Protein AF-A0A2U1E6K8-F1 (afdb_monomer)

Foldseek 3Di:
DDDPDPPPPPPPDDPVRVVVVVVVVVVVVVVVVVCCCVQPLVLQLVVLVLLQQFQWKAAPVPRDIDGLQAAHDDSVAAALNRGNVAQDFHWIFTAGPVRDTDDIWTWDQDPQGIKTDDDSRIDHHGHPDD

Nearest PDB structures (foldseek):
  4qa8-assembly1_A  TM=5.382E-01  e=8.139E+00  Mycobacterium tuberculosis variant bovis AF2122/97

Solvent-accessible surface area (backbone atoms only — not comparable to full-atom values): 7376 Å² total; per-residue (Å²): 136,84,81,82,76,79,81,73,76,75,79,88,67,58,71,67,58,56,53,51,51,54,52,52,52,52,52,51,56,49,50,52,51,52,46,47,39,67,66,44,53,52,21,21,34,57,43,44,60,50,54,73,50,40,36,30,35,30,32,73,88,76,65,50,72,39,71,56,39,52,48,95,70,52,78,86,54,50,34,38,84,36,39,66,59,64,92,65,66,47,52,29,40,30,18,29,86,86,68,46,79,73,50,69,34,37,30,39,87,44,99,59,34,46,29,42,34,44,92,81,27,37,44,59,25,23,68,83,54,125

Secondary structure (DSSP, 8-state):
-----------SS-HHHHHHHHHHHHHHHHHHHHHHIIIIIHHHHHHHHHHTT-SEEEETTT--EEES-B----SS--BGGGBTTTT--EEEEEE-TT--EEEEEEEEEETTEEEEEETTEEEEEESS--

Organism: NCBI:txid46507

Radius of gyration: 26.35 Å; Cα contacts (8 Å, |Δi|>4): 199; chains: 1; bounding box: 48×28×97 Å

Mean predicted aligned error: 9.22 Å

Structure (mmCIF, N/CA/C/O backbone):
data_AF-A0A2U1E6K8-F1
#
_entry.id   AF-A0A2U1E6K8-F1
#
loop_
_atom_site.group_PDB
_atom_site.id
_atom_site.type_symbol
_atom_site.label_atom_id
_atom_site.label_alt_id
_atom_site.label_comp_id
_atom_site.label_asym_id
_atom_site.label_entity_id
_atom_site.label_seq_id
_atom_site.pdbx_PDB_ins_code
_atom_site.Cartn_x
_atom_site.Cartn_y
_atom_site.Cartn_z
_atom_site.occupancy
_atom_site.B_iso_or_equiv
_atom_site.auth_seq_id
_atom_site.auth_comp_id
_atom_site.auth_asym_id
_atom_site.auth_atom_id
_atom_site.pdbx_PDB_model_num
ATOM 1 N N . MET A 1 1 ? -31.211 -6.198 76.737 1.00 44.00 1 MET A N 1
ATOM 2 C CA . MET A 1 1 ? -31.843 -5.540 75.575 1.00 44.00 1 MET A CA 1
ATOM 3 C C . MET A 1 1 ? -30.855 -5.638 74.432 1.00 44.00 1 MET A C 1
ATOM 5 O O . MET A 1 1 ? -29.837 -4.962 74.477 1.00 44.00 1 MET A O 1
ATOM 9 N N . GLU A 1 2 ? -31.083 -6.548 73.490 1.00 44.09 2 GLU A N 1
ATOM 10 C CA . GLU A 1 2 ? -30.212 -6.703 72.323 1.00 44.09 2 GLU A CA 1
ATOM 11 C C . GLU A 1 2 ? -30.579 -5.642 71.283 1.00 44.09 2 GLU A C 1
ATOM 13 O O . GLU A 1 2 ? -31.713 -5.583 70.806 1.00 44.09 2 GLU A O 1
ATOM 18 N N . GLN A 1 3 ? -29.630 -4.759 70.969 1.00 52.81 3 GLN A N 1
ATOM 19 C CA . GLN A 1 3 ? -29.758 -3.837 69.848 1.00 52.81 3 GLN A CA 1
ATOM 20 C C . GLN A 1 3 ? -29.488 -4.623 68.564 1.00 52.81 3 GLN A C 1
ATOM 22 O O . GLN A 1 3 ? -28.359 -5.014 68.280 1.00 52.81 3 GLN A O 1
ATOM 27 N N . ASN A 1 4 ? -30.549 -4.880 67.801 1.00 51.09 4 ASN A N 1
ATOM 28 C CA . ASN A 1 4 ? -30.454 -5.434 66.457 1.00 51.09 4 ASN A CA 1
ATOM 29 C C . ASN A 1 4 ? -29.882 -4.356 65.525 1.00 51.09 4 ASN A C 1
ATOM 31 O O . ASN A 1 4 ? -30.619 -3.522 64.994 1.00 51.09 4 ASN A O 1
ATOM 35 N N . TYR A 1 5 ? -28.562 -4.341 65.345 1.00 57.50 5 TYR A N 1
ATOM 36 C CA . TYR A 1 5 ? -27.938 -3.527 64.309 1.00 57.50 5 TYR A CA 1
ATOM 37 C C . TYR A 1 5 ? -28.250 -4.168 62.956 1.00 57.50 5 TYR A C 1
ATOM 39 O O . TYR A 1 5 ? -27.711 -5.217 62.605 1.00 57.50 5 TYR A O 1
ATOM 47 N N . LYS A 1 6 ? -29.152 -3.546 62.195 1.00 59.72 6 LYS A N 1
ATOM 48 C CA . LYS A 1 6 ? -29.356 -3.877 60.786 1.00 59.72 6 LYS A CA 1
ATOM 49 C C . LYS A 1 6 ? -28.080 -3.472 60.049 1.00 59.72 6 LYS A C 1
ATOM 51 O O . LYS A 1 6 ? -27.824 -2.286 59.864 1.00 59.72 6 LYS A O 1
ATOM 56 N N . ILE A 1 7 ? -27.255 -4.450 59.689 1.00 62.09 7 ILE A N 1
ATOM 57 C CA . ILE A 1 7 ? -26.125 -4.232 58.788 1.00 62.09 7 ILE A CA 1
ATOM 58 C C . ILE A 1 7 ? -26.742 -3.997 57.408 1.00 62.09 7 ILE A C 1
ATOM 60 O O . ILE A 1 7 ? -27.093 -4.941 56.704 1.00 62.09 7 ILE A O 1
ATOM 64 N N . GLU A 1 8 ? -26.966 -2.735 57.052 1.00 61.06 8 GLU A N 1
ATOM 65 C CA . GLU A 1 8 ? -27.200 -2.366 55.660 1.00 61.06 8 GLU A CA 1
ATOM 66 C C . GLU A 1 8 ? -25.855 -2.495 54.948 1.00 61.06 8 GLU A C 1
ATOM 68 O O . GLU A 1 8 ? -24.964 -1.664 55.126 1.00 61.06 8 GLU A O 1
ATOM 73 N N . GLU A 1 9 ? -25.671 -3.588 54.202 1.00 61.06 9 GLU A N 1
ATOM 74 C CA . GLU A 1 9 ? -24.535 -3.714 53.293 1.00 61.06 9 GLU A CA 1
ATOM 75 C C . GLU A 1 9 ? -24.524 -2.479 52.384 1.00 61.06 9 GLU A C 1
ATOM 77 O O . GLU A 1 9 ? -25.515 -2.226 51.689 1.00 61.06 9 GLU A O 1
ATOM 82 N N . PRO A 1 10 ? -23.451 -1.667 52.392 1.00 61.59 10 PRO A N 1
ATOM 83 C CA . PRO A 1 10 ? -23.413 -0.491 51.547 1.00 61.59 10 PRO A CA 1
ATOM 84 C C . PRO A 1 10 ? -23.509 -0.946 50.090 1.00 61.59 10 PRO A C 1
ATOM 86 O O . PRO A 1 10 ? -22.737 -1.800 49.650 1.00 61.59 10 PRO A O 1
ATOM 89 N N . GLU A 1 11 ? -24.435 -0.368 49.318 1.00 63.34 11 GLU A N 1
ATOM 90 C CA . GLU A 1 11 ? -24.433 -0.532 47.863 1.00 63.34 11 GLU A CA 1
ATOM 91 C C . GLU A 1 11 ? -23.128 0.067 47.319 1.00 63.34 11 GLU A C 1
ATOM 93 O O . GLU A 1 11 ? -23.018 1.270 47.078 1.00 63.34 11 GLU A O 1
ATOM 98 N N . LEU A 1 12 ? -22.118 -0.788 47.146 1.00 67.25 12 LEU A N 1
ATOM 99 C CA . LEU A 1 12 ? -20.755 -0.393 46.793 1.00 67.25 12 LEU A CA 1
ATOM 100 C C . LEU A 1 12 ? -20.697 0.384 45.467 1.00 67.25 12 LEU A C 1
ATOM 102 O O . LEU A 1 12 ? -19.828 1.236 45.305 1.00 67.25 12 LEU A O 1
ATOM 106 N N . ILE A 1 13 ? -21.622 0.135 44.525 1.00 69.06 13 ILE A N 1
ATOM 107 C CA . ILE A 1 13 ? -21.738 0.863 43.250 1.00 69.06 13 ILE A CA 1
ATOM 108 C C . ILE A 1 13 ? -23.199 0.857 42.767 1.00 69.06 13 ILE A C 1
ATOM 110 O O . ILE A 1 13 ? -23.776 -0.200 42.513 1.00 69.06 13 ILE A O 1
ATOM 114 N N . LYS A 1 14 ? -23.784 2.041 42.531 1.00 78.69 14 LYS A N 1
ATOM 115 C CA . LYS A 1 14 ? -25.117 2.167 41.912 1.00 78.69 14 LYS A CA 1
ATOM 116 C C . LYS A 1 14 ? -25.130 1.545 40.509 1.00 78.69 14 LYS A C 1
ATOM 118 O O . LYS A 1 14 ? -24.258 1.836 39.688 1.00 78.69 14 LYS A O 1
ATOM 123 N N . LYS A 1 15 ? -26.168 0.767 40.174 1.00 78.81 15 LYS A N 1
ATOM 124 C CA . LYS A 1 15 ? -26.341 0.127 38.846 1.00 78.81 15 LYS A CA 1
ATOM 125 C C . LYS A 1 15 ? -26.247 1.110 37.668 1.00 78.81 15 LYS A C 1
ATOM 127 O O . LYS A 1 15 ? -25.790 0.743 36.588 1.00 78.81 15 LYS A O 1
ATOM 132 N N . GLU A 1 16 ? -26.651 2.364 37.864 1.00 81.19 16 GLU A N 1
ATOM 133 C CA . GLU A 1 16 ? -26.506 3.430 36.863 1.00 81.19 16 GLU A CA 1
ATOM 134 C C . GLU A 1 16 ? -25.044 3.765 36.550 1.00 81.19 16 GLU A C 1
ATOM 136 O O . GLU A 1 16 ? -24.703 3.994 35.390 1.00 81.19 16 GLU A O 1
ATOM 141 N N . THR A 1 17 ? -24.168 3.744 37.556 1.00 82.62 17 THR A N 1
ATOM 142 C CA . THR A 1 17 ? -22.726 3.957 37.385 1.00 82.62 17 THR A CA 1
ATOM 143 C C . THR A 1 17 ? -22.125 2.848 36.527 1.00 82.62 17 THR A C 1
ATOM 145 O O . THR A 1 17 ? -21.395 3.137 35.582 1.00 82.62 17 THR A O 1
ATOM 148 N N . VAL A 1 18 ? -22.509 1.590 36.771 1.00 83.88 18 VAL A N 1
ATOM 149 C CA . VAL A 1 18 ? -22.071 0.440 35.958 1.00 83.88 18 VAL A CA 1
ATOM 150 C C . VAL A 1 18 ? -22.506 0.597 34.497 1.00 83.88 18 VAL A C 1
ATOM 152 O O . VAL A 1 18 ? -21.690 0.441 33.589 1.00 83.88 18 VAL A O 1
ATOM 155 N N . LYS A 1 19 ? -23.767 0.984 34.249 1.00 84.50 19 LYS A N 1
ATOM 156 C CA . LYS A 1 19 ? -24.274 1.239 32.887 1.00 84.50 19 LYS A CA 1
ATOM 157 C C . LYS A 1 19 ? -23.489 2.342 32.172 1.00 84.50 19 LYS A C 1
ATOM 159 O O . LYS A 1 19 ? -23.141 2.175 31.004 1.00 84.50 19 LYS A O 1
ATOM 164 N N . LYS A 1 20 ? -23.178 3.446 32.864 1.00 89.44 20 LYS A N 1
ATOM 165 C CA . LYS A 1 20 ? -22.368 4.542 32.303 1.00 89.44 20 LYS A CA 1
ATOM 166 C C . LYS A 1 20 ? -20.961 4.071 31.939 1.00 89.44 20 LYS A C 1
ATOM 168 O O . LYS A 1 20 ? -20.498 4.370 30.844 1.00 89.44 20 LYS A O 1
ATOM 173 N N . VAL A 1 21 ? -20.306 3.299 32.808 1.00 88.75 21 VAL A N 1
ATOM 174 C CA . VAL A 1 21 ? -18.963 2.753 32.543 1.00 88.75 21 VAL A CA 1
ATOM 175 C C . VAL A 1 21 ? -18.961 1.865 31.295 1.00 88.75 21 VAL A C 1
ATOM 177 O O . VAL A 1 21 ? -18.126 2.064 30.416 1.00 88.75 21 VAL A O 1
ATOM 180 N N . ILE A 1 22 ? -19.927 0.951 31.158 1.00 90.31 22 ILE A N 1
ATOM 181 C CA . ILE A 1 22 ? -20.049 0.091 29.966 1.00 90.31 22 ILE A CA 1
ATOM 182 C C . ILE A 1 22 ? -20.237 0.931 28.693 1.00 90.31 22 ILE A C 1
ATOM 184 O O . ILE A 1 22 ? -19.596 0.669 27.675 1.00 90.31 22 ILE A O 1
ATOM 188 N N . PHE A 1 23 ? -21.074 1.968 28.749 1.00 91.56 23 PHE A N 1
ATOM 189 C CA . PHE A 1 23 ? -21.295 2.868 27.618 1.00 91.56 23 PHE A CA 1
ATOM 190 C C . PHE A 1 23 ? -20.015 3.609 27.200 1.00 91.56 23 PHE A C 1
ATOM 192 O O . PHE A 1 23 ? -19.695 3.661 26.011 1.00 91.56 23 PHE A O 1
ATOM 199 N N . TYR A 1 24 ? -19.234 4.119 28.158 1.00 92.31 24 TYR A N 1
ATOM 200 C CA . TYR A 1 24 ? -17.944 4.754 27.862 1.00 92.31 24 TYR A CA 1
ATOM 201 C C . TYR A 1 24 ? -16.939 3.781 27.245 1.00 92.31 24 TYR A C 1
ATOM 203 O O . TYR A 1 24 ? -16.247 4.149 26.296 1.00 92.31 24 TYR A O 1
ATOM 211 N N . ILE A 1 25 ? -16.889 2.537 27.727 1.00 93.06 25 ILE A N 1
ATOM 212 C CA . ILE A 1 25 ? -16.050 1.487 27.139 1.00 93.06 25 ILE A CA 1
ATOM 213 C C . ILE A 1 25 ? -16.451 1.245 25.675 1.00 93.06 25 ILE A C 1
ATOM 215 O O . ILE A 1 25 ? -15.588 1.199 24.797 1.00 93.06 25 ILE A O 1
ATOM 219 N N . TYR A 1 26 ? -17.751 1.156 25.385 1.00 93.56 26 TYR A N 1
ATOM 220 C CA . TYR A 1 26 ? -18.244 0.978 24.018 1.00 93.56 26 TYR A CA 1
ATOM 221 C C . TYR A 1 26 ? -17.864 2.149 23.098 1.00 93.56 26 TYR A C 1
ATOM 223 O O . TYR A 1 26 ? -17.388 1.930 21.979 1.00 93.56 26 TYR A O 1
ATOM 231 N N . ILE A 1 27 ? -18.017 3.392 23.570 1.00 93.19 27 ILE A N 1
ATOM 232 C CA . ILE A 1 27 ? -17.576 4.586 22.833 1.00 93.19 27 ILE A CA 1
ATOM 233 C C . ILE A 1 27 ? -16.075 4.515 22.564 1.00 93.19 27 ILE A C 1
ATOM 235 O O . ILE A 1 27 ? -15.647 4.743 21.436 1.00 93.19 27 ILE A O 1
ATOM 239 N N . PHE A 1 28 ? -15.275 4.168 23.571 1.00 93.44 28 PHE A N 1
ATOM 240 C CA . PHE A 1 28 ? -13.823 4.100 23.447 1.00 93.44 28 PHE A CA 1
ATOM 241 C C . PHE A 1 28 ? -13.387 3.110 22.357 1.00 93.44 28 PHE A C 1
ATOM 243 O O . PHE A 1 28 ? -12.630 3.478 21.454 1.00 93.44 28 PHE A O 1
ATOM 250 N N . PHE A 1 29 ? -13.926 1.887 22.362 1.00 92.88 29 PHE A N 1
ATOM 251 C CA . PHE A 1 29 ? -13.639 0.902 21.314 1.00 92.88 29 PHE A CA 1
ATOM 252 C C . PHE A 1 29 ? -14.157 1.330 19.935 1.00 92.88 29 PHE A C 1
ATOM 254 O O . PHE A 1 29 ? -13.485 1.098 18.923 1.00 92.88 29 PHE A O 1
ATOM 261 N N . SER A 1 30 ? -15.309 2.002 19.881 1.00 91.56 30 SER A N 1
ATOM 262 C CA . SER A 1 30 ? -15.855 2.553 18.636 1.00 91.56 30 SER A CA 1
ATOM 263 C C . SER A 1 30 ? -14.934 3.629 18.054 1.00 91.56 30 SER A C 1
ATOM 265 O O . SER A 1 30 ? -14.584 3.567 16.876 1.00 91.56 30 SER A O 1
ATOM 267 N N . CYS A 1 31 ? -14.459 4.562 18.882 1.00 92.69 31 CYS A N 1
ATOM 268 C CA . CYS A 1 31 ? -13.512 5.605 18.490 1.00 92.69 31 CYS A CA 1
ATOM 269 C C . CYS A 1 31 ? -12.191 5.015 17.986 1.00 92.69 31 CYS A C 1
ATOM 271 O O . CYS A 1 31 ? -11.704 5.438 16.938 1.00 92.69 31 CYS A O 1
ATOM 273 N N . ILE A 1 32 ? -11.638 4.007 18.672 1.00 91.50 32 ILE A N 1
ATOM 274 C CA . ILE A 1 32 ? -10.431 3.299 18.214 1.00 91.50 32 ILE A CA 1
ATOM 275 C C . ILE A 1 32 ? -10.664 2.655 16.846 1.00 91.50 32 ILE A C 1
ATOM 277 O O . ILE A 1 32 ? -9.803 2.740 15.971 1.00 91.50 32 ILE A O 1
ATOM 281 N N . SER A 1 33 ? -11.816 2.020 16.645 1.00 88.06 33 SER A N 1
ATOM 282 C CA . SER A 1 33 ? -12.143 1.343 15.386 1.00 88.06 33 SER A CA 1
ATOM 283 C C . SER A 1 33 ? -12.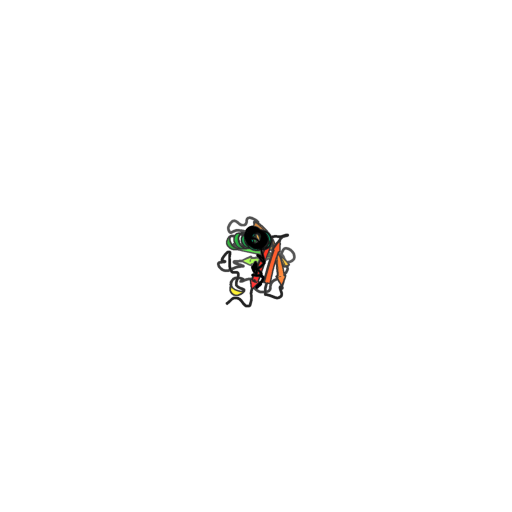283 2.336 14.230 1.00 88.06 33 SER A C 1
ATOM 285 O O . SER A 1 33 ? -11.722 2.123 13.156 1.00 88.06 33 SER A O 1
ATOM 287 N N . ILE A 1 34 ? -12.967 3.461 14.462 1.00 89.62 34 ILE A N 1
ATOM 288 C CA . ILE A 1 34 ? -13.096 4.556 13.490 1.00 89.62 34 ILE A CA 1
ATOM 289 C C . ILE A 1 34 ? -11.718 5.140 13.172 1.00 89.62 34 ILE A C 1
ATOM 291 O O . ILE A 1 34 ? -11.369 5.282 12.000 1.00 89.62 34 ILE A O 1
ATOM 295 N N . TYR A 1 35 ? -10.912 5.422 14.196 1.00 87.38 35 TYR A N 1
ATOM 296 C CA . TYR A 1 35 ? -9.551 5.922 14.026 1.00 87.38 35 TYR A CA 1
ATOM 297 C C . TYR A 1 35 ? -8.717 4.973 13.161 1.00 87.38 35 TYR A C 1
ATOM 299 O O . TYR A 1 35 ? -8.179 5.390 12.138 1.00 87.38 35 TYR A O 1
ATOM 307 N N . LYS A 1 36 ? -8.683 3.676 13.496 1.00 85.38 36 LYS A N 1
ATOM 308 C CA . LYS A 1 36 ? -7.953 2.671 12.710 1.00 85.38 36 LYS A CA 1
ATOM 309 C C . LYS A 1 36 ? -8.388 2.667 11.244 1.00 85.38 36 LYS A C 1
ATOM 311 O O . LYS A 1 36 ? -7.541 2.714 10.353 1.00 85.38 36 LYS A O 1
ATOM 316 N N . ARG A 1 37 ? -9.697 2.713 10.993 1.00 84.12 37 ARG A N 1
ATOM 317 C CA . ARG A 1 37 ? -10.255 2.703 9.638 1.00 84.12 37 ARG A CA 1
ATOM 318 C C . ARG A 1 37 ? -9.805 3.900 8.798 1.00 84.12 37 ARG A C 1
ATOM 320 O O . ARG A 1 37 ? -9.418 3.727 7.644 1.00 84.12 37 ARG A O 1
ATOM 327 N N . TYR A 1 38 ? -9.862 5.112 9.347 1.00 84.12 38 TYR A N 1
ATOM 328 C CA . TYR A 1 38 ? -9.520 6.329 8.598 1.00 84.12 38 TYR A CA 1
ATOM 329 C C . TYR A 1 38 ? -8.017 6.613 8.544 1.00 84.12 38 TYR A C 1
ATOM 331 O O . TYR A 1 38 ? -7.559 7.267 7.606 1.00 84.12 38 TYR A O 1
ATOM 339 N N . THR A 1 39 ? -7.250 6.117 9.513 1.00 80.81 39 THR A N 1
ATOM 340 C CA . THR A 1 39 ? -5.801 6.337 9.584 1.00 80.81 39 THR A CA 1
ATOM 341 C C . THR A 1 39 ? -5.001 5.257 8.859 1.00 80.81 39 THR A C 1
ATOM 343 O O . THR A 1 39 ? -3.933 5.568 8.337 1.00 80.81 39 THR A O 1
ATOM 346 N N . TYR A 1 40 ? -5.505 4.022 8.772 1.00 80.00 40 TYR A N 1
ATOM 347 C CA . TYR A 1 40 ? -4.773 2.892 8.184 1.00 80.00 40 TYR A CA 1
ATOM 348 C C . TYR A 1 40 ? -5.528 2.258 7.010 1.00 80.00 40 TYR A C 1
ATOM 350 O O . TYR A 1 40 ? -5.013 2.258 5.892 1.00 80.00 40 TYR A O 1
ATOM 358 N N . ASP A 1 41 ? -6.756 1.776 7.219 1.00 80.44 41 ASP A N 1
ATOM 359 C CA . ASP A 1 41 ? -7.435 0.931 6.221 1.00 80.44 41 ASP A CA 1
ATOM 360 C C . ASP A 1 41 ? -7.780 1.687 4.932 1.00 80.44 41 ASP A C 1
ATOM 362 O O . ASP A 1 41 ? -7.474 1.233 3.829 1.00 80.44 41 ASP A O 1
ATOM 366 N N . VAL A 1 42 ? -8.412 2.859 5.049 1.00 82.44 42 VAL A N 1
ATOM 367 C CA . VAL A 1 42 ? -8.799 3.684 3.892 1.00 82.44 42 VAL A CA 1
ATOM 368 C C . VAL A 1 42 ? -7.562 4.182 3.125 1.00 82.44 42 VAL A C 1
ATOM 370 O O . VAL A 1 42 ? -7.506 3.994 1.904 1.00 82.44 42 VAL A O 1
ATOM 373 N N . PRO A 1 43 ? -6.547 4.768 3.791 1.00 82.62 43 PRO A N 1
ATOM 374 C CA . PRO A 1 43 ? -5.249 5.066 3.194 1.00 82.62 43 PRO A CA 1
ATOM 375 C C . PRO A 1 43 ? -4.604 3.912 2.429 1.00 82.62 43 PRO A C 1
ATOM 377 O O . PRO A 1 43 ? -4.215 4.106 1.275 1.00 82.62 43 PRO A O 1
ATOM 380 N N . SER A 1 44 ? -4.511 2.732 3.044 1.00 85.12 44 SER A N 1
ATOM 381 C CA . SER A 1 44 ? -3.882 1.555 2.442 1.00 85.12 44 SER A CA 1
ATOM 382 C C . SER A 1 44 ? -4.659 1.056 1.235 1.00 85.12 44 SER A C 1
ATOM 384 O O . SER A 1 44 ? -4.100 0.918 0.143 1.00 85.12 44 SER A O 1
ATOM 386 N N . ARG A 1 45 ? -5.983 0.935 1.365 1.00 85.06 45 ARG A N 1
ATOM 387 C CA . ARG A 1 45 ? -6.859 0.510 0.271 1.00 85.06 45 ARG A CA 1
ATOM 388 C C . ARG A 1 45 ? -6.749 1.417 -0.951 1.00 85.06 45 ARG A C 1
ATOM 390 O O . ARG A 1 45 ? -6.792 0.926 -2.073 1.00 85.06 45 ARG A O 1
ATOM 397 N N . ASN A 1 46 ? -6.564 2.723 -0.770 1.00 86.69 46 ASN A N 1
ATOM 398 C CA . ASN A 1 46 ? -6.364 3.645 -1.891 1.00 86.69 46 ASN A CA 1
ATOM 399 C C . ASN A 1 46 ? -5.059 3.387 -2.656 1.00 86.69 46 ASN A C 1
ATOM 401 O O . ASN A 1 46 ? -5.029 3.570 -3.877 1.00 86.69 46 ASN A O 1
ATOM 405 N N . VAL A 1 47 ? -3.988 2.995 -1.959 1.00 89.44 47 VAL A N 1
ATOM 406 C CA . VAL A 1 47 ? -2.723 2.610 -2.600 1.00 89.44 47 VAL A CA 1
ATOM 407 C C . VAL A 1 47 ? -2.892 1.272 -3.304 1.00 89.44 47 VAL A C 1
ATOM 409 O O . VAL A 1 47 ? -2.644 1.207 -4.503 1.00 89.44 47 VAL A O 1
ATOM 412 N N . VAL A 1 48 ? -3.424 0.255 -2.619 1.00 88.12 48 VAL A N 1
ATOM 413 C CA . VAL A 1 48 ? -3.638 -1.082 -3.198 1.00 88.12 48 VAL A CA 1
ATOM 414 C C . VAL A 1 48 ? -4.560 -1.043 -4.418 1.00 88.12 48 VAL A C 1
ATOM 416 O O . VAL A 1 48 ? -4.252 -1.648 -5.436 1.00 88.12 48 VAL A O 1
ATOM 419 N N . ASN A 1 49 ? -5.641 -0.262 -4.380 1.00 88.44 49 ASN A N 1
ATOM 420 C CA . ASN A 1 49 ? -6.518 -0.080 -5.539 1.00 88.44 49 ASN A CA 1
ATOM 421 C C . ASN A 1 49 ? -5.797 0.568 -6.729 1.00 88.44 49 ASN A C 1
ATOM 423 O O . ASN A 1 49 ? -6.159 0.311 -7.873 1.00 88.44 49 ASN A O 1
ATOM 427 N N . THR A 1 50 ? -4.833 1.458 -6.467 1.00 90.25 50 THR A N 1
ATOM 428 C CA . THR A 1 50 ? -4.035 2.060 -7.544 1.00 90.25 50 THR A CA 1
ATOM 429 C C . THR A 1 50 ? -3.063 1.028 -8.099 1.00 90.25 50 THR A C 1
ATOM 431 O O . THR A 1 50 ? -2.986 0.867 -9.313 1.00 90.25 50 THR A O 1
ATOM 434 N N . ILE A 1 51 ? -2.407 0.273 -7.216 1.00 90.38 51 ILE A N 1
ATOM 435 C CA . ILE A 1 51 ? -1.502 -0.809 -7.592 1.00 90.38 51 ILE A CA 1
ATOM 436 C C . ILE A 1 51 ? -2.216 -1.860 -8.453 1.00 90.38 51 ILE A C 1
ATOM 438 O O . ILE A 1 51 ? -1.730 -2.183 -9.526 1.00 90.38 51 ILE A O 1
ATOM 442 N N . GLY A 1 52 ? -3.405 -2.324 -8.060 1.00 88.62 52 GLY A N 1
ATOM 443 C CA . GLY A 1 52 ? -4.164 -3.324 -8.824 1.00 88.62 52 GLY A CA 1
ATOM 444 C C . GLY A 1 52 ? -4.645 -2.857 -10.207 1.00 88.62 52 GLY A C 1
ATOM 445 O O . GLY A 1 52 ? -5.191 -3.653 -10.961 1.00 88.62 52 GLY A O 1
ATOM 446 N N . ARG A 1 53 ? -4.476 -1.572 -10.543 1.00 90.62 53 ARG A N 1
ATOM 447 C CA . ARG A 1 53 ? -4.743 -1.002 -11.877 1.00 90.62 53 ARG A CA 1
ATOM 448 C C . ARG A 1 53 ? -3.465 -0.665 -12.645 1.00 90.62 53 ARG A C 1
ATOM 450 O O . ARG A 1 53 ? -3.555 -0.170 -13.763 1.00 90.62 53 ARG A O 1
ATOM 457 N N . THR A 1 54 ? -2.307 -0.844 -12.019 1.00 93.06 54 THR A N 1
ATOM 458 C CA . THR A 1 54 ? -1.015 -0.435 -12.563 1.00 93.06 54 THR A CA 1
ATOM 459 C C . THR A 1 54 ? -0.469 -1.522 -13.468 1.00 93.06 54 THR A C 1
ATOM 461 O O . THR A 1 54 ? -0.297 -2.652 -13.027 1.00 93.06 54 THR A O 1
ATOM 464 N N . GLU A 1 55 ? -0.160 -1.159 -14.708 1.00 94.44 55 GLU A N 1
ATOM 465 C CA . GLU A 1 55 ? 0.498 -2.052 -15.662 1.00 94.44 55 GLU A CA 1
ATOM 466 C C . GLU A 1 55 ? 2.018 -1.877 -15.619 1.00 94.44 55 GLU A C 1
ATOM 468 O O . GLU A 1 55 ? 2.761 -2.854 -15.662 1.00 94.44 55 GLU A O 1
ATOM 473 N N . TYR A 1 56 ? 2.493 -0.637 -15.491 1.00 95.62 56 TYR A N 1
ATOM 474 C CA . TYR A 1 56 ? 3.914 -0.328 -15.369 1.00 95.62 56 TYR A CA 1
ATOM 475 C C . TYR A 1 56 ? 4.148 0.913 -14.507 1.00 95.62 56 TYR A C 1
ATOM 477 O O . TYR A 1 56 ? 3.257 1.747 -14.312 1.00 95.62 56 TYR A O 1
ATOM 485 N N . ILE A 1 57 ? 5.367 1.039 -13.988 1.00 96.75 57 ILE A N 1
ATOM 486 C CA . ILE A 1 57 ? 5.832 2.238 -13.289 1.00 96.75 57 ILE A CA 1
ATOM 487 C C . ILE A 1 57 ? 7.088 2.799 -13.949 1.00 96.75 57 ILE A C 1
ATOM 489 O O . ILE A 1 57 ? 7.864 2.060 -14.552 1.00 96.75 57 ILE A O 1
ATOM 493 N N . VAL A 1 58 ? 7.304 4.105 -13.806 1.00 97.38 58 VAL A N 1
ATOM 494 C CA . VAL A 1 58 ? 8.506 4.792 -14.295 1.00 97.38 58 VAL A CA 1
ATOM 495 C C . VAL A 1 58 ? 9.150 5.569 -13.157 1.00 97.38 58 VAL A C 1
ATOM 497 O O . VAL A 1 58 ? 8.475 6.339 -12.471 1.00 97.38 58 VAL A O 1
ATOM 500 N N . ASN A 1 59 ? 10.449 5.370 -12.945 1.00 96.56 59 ASN A N 1
ATOM 501 C CA . ASN A 1 59 ? 11.229 6.169 -12.006 1.00 96.56 59 ASN A CA 1
ATOM 502 C C . ASN A 1 59 ? 11.401 7.587 -12.568 1.00 96.56 59 ASN A C 1
ATOM 504 O O . ASN A 1 59 ? 11.882 7.758 -13.684 1.00 96.56 59 ASN A O 1
ATOM 508 N N . ARG A 1 60 ? 11.029 8.613 -11.800 1.00 96.12 60 ARG A N 1
ATOM 509 C CA . ARG A 1 60 ? 11.051 10.007 -12.275 1.00 96.12 60 ARG A CA 1
ATOM 510 C C . ARG A 1 60 ? 12.447 10.617 -12.374 1.00 96.12 60 ARG A C 1
ATOM 512 O O . ARG A 1 60 ? 12.611 11.613 -13.069 1.00 96.12 60 ARG A O 1
ATOM 519 N N . GLU A 1 61 ? 13.423 10.059 -11.667 1.00 93.94 61 GLU A N 1
ATOM 520 C CA . GLU A 1 61 ? 14.810 10.531 -11.693 1.00 93.94 61 GLU A CA 1
ATOM 521 C C . GLU A 1 61 ? 15.597 9.851 -12.814 1.00 93.94 61 GLU A C 1
ATOM 523 O O . GLU A 1 61 ? 16.343 10.507 -13.536 1.00 93.94 61 GLU A O 1
ATOM 528 N N . THR A 1 62 ? 15.414 8.537 -12.978 1.00 94.69 62 THR A N 1
ATOM 529 C CA . THR A 1 62 ? 16.211 7.728 -13.914 1.00 94.69 62 THR A CA 1
ATOM 530 C C . THR A 1 62 ? 15.503 7.427 -15.234 1.00 94.69 62 THR A C 1
ATOM 532 O O . THR A 1 62 ? 16.140 6.924 -16.155 1.00 94.69 62 THR A O 1
ATOM 535 N N . ASN A 1 63 ? 14.200 7.710 -15.348 1.00 94.81 63 ASN A N 1
ATOM 536 C CA . ASN A 1 63 ? 13.324 7.276 -16.447 1.00 94.81 63 ASN A CA 1
ATOM 537 C C . ASN A 1 63 ? 13.299 5.753 -16.676 1.00 94.81 63 ASN A C 1
ATOM 539 O O . ASN A 1 63 ? 12.815 5.283 -17.706 1.00 94.81 63 ASN A O 1
ATOM 543 N N . GLU A 1 64 ? 13.780 4.960 -15.715 1.00 95.31 64 GLU A N 1
ATOM 544 C CA . GLU A 1 64 ? 13.695 3.505 -15.782 1.00 95.31 64 GLU A CA 1
ATOM 545 C C . GLU A 1 64 ? 12.237 3.054 -15.680 1.00 95.31 64 GLU A C 1
ATOM 547 O O . GLU A 1 64 ? 11.526 3.412 -14.735 1.00 95.31 64 GLU A O 1
ATOM 552 N N . ARG A 1 65 ? 11.811 2.240 -16.646 1.00 94.94 65 ARG A N 1
ATOM 553 C CA . ARG A 1 65 ? 10.477 1.648 -16.707 1.00 94.94 65 ARG A CA 1
ATOM 554 C C . ARG A 1 65 ? 10.504 0.214 -16.189 1.00 94.94 65 ARG A C 1
ATOM 556 O O . ARG A 1 65 ? 11.374 -0.566 -16.561 1.00 94.94 65 ARG A O 1
ATOM 563 N N . TYR A 1 66 ? 9.504 -0.123 -15.384 1.00 94.31 66 TYR A N 1
ATOM 564 C CA . TYR A 1 66 ? 9.296 -1.452 -14.826 1.00 94.31 66 TYR A CA 1
ATOM 565 C C . TYR A 1 66 ? 7.881 -1.921 -15.169 1.00 94.31 66 TYR A C 1
ATOM 567 O O . TYR A 1 66 ? 6.903 -1.366 -14.662 1.00 94.31 66 TYR A O 1
ATOM 575 N N . ASP A 1 67 ? 7.782 -2.915 -16.048 1.00 94.00 67 ASP A N 1
ATOM 576 C CA . ASP A 1 67 ? 6.515 -3.537 -16.436 1.00 94.00 67 ASP A CA 1
ATOM 577 C C . ASP A 1 67 ? 6.096 -4.608 -15.426 1.00 94.00 67 ASP A C 1
ATOM 579 O O . ASP A 1 67 ? 6.941 -5.284 -14.841 1.00 94.00 67 ASP A O 1
ATOM 583 N N . LYS A 1 68 ? 4.781 -4.748 -15.227 1.00 89.19 68 LYS A N 1
ATOM 584 C CA . LYS A 1 68 ? 4.146 -5.632 -14.235 1.00 89.19 68 LYS A CA 1
ATOM 585 C C . LYS A 1 68 ? 4.826 -5.576 -12.860 1.00 89.19 68 LYS A C 1
ATOM 587 O O . LYS A 1 68 ? 5.278 -6.594 -12.346 1.00 89.19 68 LYS A O 1
ATOM 592 N N . PRO A 1 69 ? 4.885 -4.385 -12.240 1.00 90.38 69 PRO A N 1
ATOM 593 C CA . PRO A 1 69 ? 5.673 -4.162 -11.035 1.00 90.38 69 PRO A CA 1
ATOM 594 C C . PRO A 1 69 ? 5.121 -4.851 -9.778 1.00 90.38 69 PRO A C 1
ATOM 596 O O . PRO A 1 69 ? 5.775 -4.843 -8.732 1.00 90.38 69 PRO A O 1
ATOM 599 N N . PHE A 1 70 ? 3.922 -5.427 -9.876 1.00 90.00 70 PHE A N 1
ATOM 600 C CA . PHE A 1 70 ? 3.217 -6.079 -8.786 1.00 90.00 70 PHE A CA 1
ATOM 601 C C . PHE A 1 70 ? 2.461 -7.302 -9.305 1.00 90.00 70 PHE A C 1
ATOM 603 O O . PHE A 1 70 ? 1.809 -7.225 -10.352 1.00 90.00 70 PHE A O 1
ATOM 610 N N . SER A 1 71 ? 2.495 -8.399 -8.557 1.00 81.25 71 SER A N 1
ATOM 611 C CA . SER A 1 71 ? 1.603 -9.542 -8.757 1.00 81.25 71 SER A CA 1
ATOM 612 C C . SER A 1 71 ? 0.278 -9.309 -8.006 1.00 81.25 71 SER A C 1
ATOM 614 O O . SER A 1 71 ? 0.149 -8.391 -7.201 1.00 81.25 71 SER A O 1
ATOM 616 N N . SER A 1 72 ? -0.782 -10.031 -8.383 1.00 69.06 72 SER A N 1
ATOM 617 C CA . SER A 1 72 ? -2.175 -9.781 -7.961 1.00 69.06 72 SER A CA 1
ATOM 618 C C . SER A 1 72 ? -2.340 -9.512 -6.454 1.00 69.06 72 SER A C 1
ATOM 620 O O . SER A 1 72 ? -2.168 -10.411 -5.640 1.00 69.06 72 SER A O 1
ATOM 622 N N . LEU A 1 73 ? -2.809 -8.315 -6.088 1.00 70.69 73 LEU A N 1
ATOM 623 C CA . LEU A 1 73 ? -2.860 -7.855 -4.696 1.00 70.69 73 LEU A CA 1
ATOM 624 C C . LEU A 1 73 ? -4.253 -7.877 -4.063 1.00 70.69 73 LEU A C 1
ATOM 626 O O . LEU A 1 73 ? -5.249 -7.467 -4.663 1.00 70.69 73 LEU A O 1
ATOM 630 N N . SER A 1 74 ? -4.302 -8.250 -2.781 1.00 64.69 74 SER A N 1
ATOM 631 C CA . SER A 1 74 ? -5.499 -8.108 -1.948 1.00 64.69 74 SER A CA 1
ATOM 632 C C . SER A 1 74 ? -5.487 -6.780 -1.185 1.00 64.69 74 SER A C 1
ATOM 634 O O . SER A 1 74 ? -4.446 -6.303 -0.739 1.00 64.69 74 SER A O 1
ATOM 636 N N . CYS A 1 75 ? -6.658 -6.185 -0.946 1.00 61.81 75 CYS A N 1
ATOM 637 C CA . CYS A 1 75 ? -6.772 -4.948 -0.163 1.00 61.81 75 CYS A CA 1
ATOM 638 C C . CYS A 1 75 ? -6.477 -5.109 1.341 1.00 61.81 75 CYS A C 1
ATOM 640 O O . CYS A 1 75 ? -6.458 -4.104 2.050 1.00 61.81 75 CYS A O 1
ATOM 642 N N . TYR A 1 76 ? -6.248 -6.338 1.818 1.00 58.53 76 TYR A N 1
ATOM 643 C CA . TYR A 1 76 ? -6.041 -6.658 3.234 1.00 58.53 76 TYR A CA 1
ATOM 644 C C . TYR A 1 76 ? -4.643 -7.206 3.546 1.00 58.53 76 TYR A C 1
ATOM 646 O O . TYR A 1 76 ? -4.223 -7.165 4.701 1.00 58.53 76 TYR A O 1
ATOM 654 N N . LYS A 1 77 ? -3.924 -7.718 2.543 1.00 66.06 77 LYS A N 1
ATOM 655 C CA . LYS A 1 77 ? -2.573 -8.267 2.681 1.00 66.06 77 LYS A CA 1
ATOM 656 C C . LYS A 1 77 ? -1.750 -7.945 1.441 1.00 66.06 77 LYS A C 1
ATOM 658 O O . LYS A 1 77 ? -2.180 -8.241 0.328 1.00 66.06 77 LYS A O 1
ATOM 663 N N . THR A 1 78 ? -0.584 -7.361 1.686 1.00 77.06 78 THR A N 1
ATOM 664 C CA . THR A 1 78 ? 0.483 -7.110 0.716 1.00 77.06 78 THR A CA 1
ATOM 665 C C . THR A 1 78 ? 1.715 -7.880 1.189 1.00 77.06 78 THR A C 1
ATOM 667 O O . THR A 1 78 ? 2.392 -7.449 2.134 1.00 77.06 78 THR A O 1
ATOM 670 N N . SER A 1 79 ? 1.955 -9.048 0.595 1.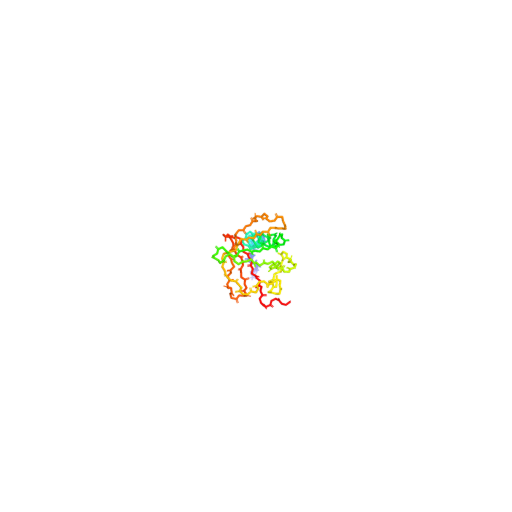00 82.31 79 SER A N 1
ATOM 671 C CA . SER A 1 79 ? 3.175 -9.832 0.807 1.00 82.31 79 SER A CA 1
ATOM 672 C C . SER A 1 79 ? 4.332 -9.171 0.071 1.00 82.31 79 SER A C 1
ATOM 674 O O . SER A 1 79 ? 4.126 -8.532 -0.954 1.00 82.31 79 SER A O 1
ATOM 676 N N . TYR A 1 80 ? 5.561 -9.319 0.559 1.00 83.62 80 TYR A N 1
ATOM 677 C CA . TYR A 1 80 ? 6.737 -8.925 -0.219 1.00 83.62 80 TYR A CA 1
ATOM 678 C C . TYR A 1 80 ? 6.847 -9.684 -1.552 1.00 83.62 80 TYR A C 1
ATOM 680 O O . TYR A 1 80 ? 7.408 -9.151 -2.501 1.00 83.62 80 TYR A O 1
ATOM 688 N N . GLU A 1 81 ? 6.274 -10.884 -1.643 1.00 83.88 81 GLU A N 1
ATOM 689 C CA . GLU A 1 81 ? 6.207 -11.663 -2.887 1.00 83.88 81 GLU A CA 1
ATOM 690 C C . GLU A 1 81 ? 5.321 -10.996 -3.947 1.00 83.88 81 GLU A C 1
ATOM 692 O O . GLU A 1 81 ? 5.570 -11.167 -5.132 1.00 83.88 81 GLU A O 1
ATOM 697 N N . ASP A 1 82 ? 4.365 -10.155 -3.532 1.00 85.12 82 ASP A N 1
ATOM 698 C CA . ASP A 1 82 ? 3.510 -9.400 -4.453 1.00 85.12 82 ASP A CA 1
ATOM 699 C C . ASP A 1 82 ? 4.265 -8.242 -5.153 1.00 85.12 82 ASP A C 1
ATOM 701 O O . ASP A 1 82 ? 3.689 -7.505 -5.959 1.00 85.12 82 ASP A O 1
ATOM 705 N N . LEU A 1 83 ? 5.537 -8.008 -4.796 1.00 86.56 83 LEU A N 1
ATOM 706 C CA . LEU A 1 83 ? 6.367 -6.894 -5.254 1.00 86.56 83 LEU A CA 1
ATOM 707 C C . LEU A 1 83 ? 7.456 -7.359 -6.233 1.00 86.56 83 LEU A C 1
ATOM 709 O O . LEU A 1 83 ? 8.597 -7.616 -5.849 1.00 86.56 83 LEU A O 1
ATOM 713 N N . GLU A 1 84 ? 7.136 -7.356 -7.523 1.00 88.44 84 GLU A N 1
ATOM 714 C CA . GLU A 1 84 ? 8.049 -7.806 -8.587 1.00 88.44 84 GLU A CA 1
ATOM 715 C C . GLU A 1 84 ? 9.232 -6.848 -8.809 1.00 88.44 84 GLU A C 1
ATOM 717 O O . GLU A 1 84 ? 10.314 -7.248 -9.236 1.00 88.44 84 GLU A O 1
ATOM 722 N N . ILE A 1 85 ? 9.073 -5.566 -8.468 1.00 85.62 85 ILE A N 1
ATOM 723 C CA . ILE A 1 85 ? 10.161 -4.573 -8.569 1.00 85.62 85 ILE A CA 1
ATOM 724 C C . ILE A 1 85 ? 11.228 -4.712 -7.476 1.00 85.62 85 ILE A C 1
ATOM 726 O O . ILE A 1 85 ? 12.217 -3.977 -7.496 1.00 85.62 85 ILE A O 1
ATOM 730 N N . GLY A 1 86 ? 11.039 -5.610 -6.505 1.00 82.44 86 GLY A N 1
ATOM 731 C CA . GLY A 1 86 ? 11.982 -5.850 -5.414 1.00 82.44 86 GLY A CA 1
ATOM 732 C C . GLY A 1 86 ? 12.306 -4.602 -4.580 1.00 82.44 86 GLY A C 1
ATOM 733 O O . GLY A 1 86 ? 11.434 -3.814 -4.223 1.00 82.44 86 GLY A O 1
ATOM 734 N N . ASP A 1 87 ? 13.588 -4.406 -4.256 1.00 83.12 87 ASP A N 1
ATOM 735 C CA . ASP A 1 87 ? 14.067 -3.357 -3.337 1.00 83.12 87 ASP A CA 1
ATOM 736 C C . ASP A 1 87 ? 14.298 -1.980 -4.012 1.00 83.12 87 ASP A C 1
ATOM 738 O O . ASP A 1 87 ? 15.092 -1.167 -3.523 1.00 83.12 87 ASP A O 1
ATOM 742 N N . LYS A 1 88 ? 13.648 -1.690 -5.146 1.00 89.81 88 LYS A N 1
ATOM 743 C CA . LYS A 1 88 ? 13.790 -0.397 -5.840 1.00 89.81 88 LYS A CA 1
ATOM 744 C C . LYS A 1 88 ? 13.144 0.733 -5.029 1.00 89.81 88 LYS A C 1
ATOM 746 O O . LYS A 1 88 ? 12.024 0.617 -4.544 1.00 89.81 88 LYS A O 1
ATOM 751 N N . ILE A 1 89 ? 13.866 1.842 -4.870 1.00 93.25 89 ILE A N 1
ATOM 752 C CA . ILE A 1 89 ? 13.490 2.994 -4.032 1.00 93.25 89 ILE A CA 1
ATOM 753 C C . ILE A 1 89 ? 13.534 4.248 -4.893 1.00 93.25 89 ILE A C 1
ATOM 755 O O . ILE A 1 89 ? 14.422 4.388 -5.728 1.00 93.25 89 ILE A O 1
ATOM 759 N N . GLY A 1 90 ? 12.601 5.165 -4.660 1.00 94.44 90 GLY A N 1
ATOM 760 C CA . GLY A 1 90 ? 12.532 6.423 -5.395 1.00 94.44 90 GLY A CA 1
ATOM 761 C C . GLY A 1 90 ? 11.106 6.921 -5.547 1.00 94.44 90 GLY A C 1
ATOM 762 O O . GLY A 1 90 ? 10.169 6.359 -4.971 1.00 94.44 90 GLY A O 1
ATOM 763 N N . ASP A 1 91 ? 10.953 7.982 -6.329 1.00 96.88 91 ASP A N 1
ATOM 764 C CA . ASP A 1 91 ? 9.651 8.492 -6.734 1.00 96.88 91 ASP A CA 1
ATOM 765 C C . ASP A 1 91 ? 9.272 7.903 -8.096 1.00 96.88 91 ASP A C 1
ATOM 767 O O . ASP A 1 91 ? 9.967 8.087 -9.097 1.00 96.88 91 ASP A O 1
ATOM 771 N N . PHE A 1 92 ? 8.147 7.194 -8.123 1.00 96.81 92 PHE A N 1
ATOM 772 C CA . PHE A 1 92 ? 7.662 6.465 -9.286 1.00 96.81 92 PHE A CA 1
ATOM 773 C C . PHE A 1 92 ? 6.303 6.992 -9.723 1.00 96.81 92 PHE A C 1
ATOM 775 O O . PHE A 1 92 ? 5.416 7.233 -8.898 1.00 96.81 92 PHE A O 1
ATOM 782 N N . GLU A 1 93 ? 6.124 7.140 -11.027 1.00 97.44 93 GLU A N 1
ATOM 783 C CA . GLU A 1 93 ? 4.831 7.401 -11.644 1.00 97.44 93 GLU A CA 1
ATOM 784 C C . GLU A 1 93 ? 4.204 6.089 -12.116 1.00 97.44 93 GLU A C 1
ATOM 786 O O . GLU A 1 93 ? 4.871 5.267 -12.738 1.00 97.44 93 GLU A O 1
ATOM 791 N N . PHE A 1 94 ? 2.939 5.875 -11.755 1.00 96.12 94 PHE A N 1
ATOM 792 C CA . PHE A 1 94 ? 2.206 4.636 -11.999 1.00 96.12 94 PHE A CA 1
ATOM 793 C C . PHE A 1 94 ? 1.265 4.837 -13.176 1.00 96.12 94 PHE A C 1
ATOM 795 O O . PHE A 1 94 ? 0.545 5.837 -13.208 1.00 96.12 94 PHE A O 1
ATOM 802 N N . PHE A 1 95 ? 1.227 3.873 -14.090 1.00 97.06 95 PHE A N 1
ATOM 803 C CA . PHE A 1 95 ? 0.441 3.939 -15.316 1.00 97.06 95 PHE A CA 1
ATOM 804 C C . PHE A 1 95 ? -0.488 2.739 -15.436 1.00 97.06 95 PHE A C 1
ATOM 806 O O . PHE A 1 95 ? -0.137 1.635 -15.018 1.00 97.06 95 PHE A O 1
ATOM 813 N N . ASP A 1 96 ? -1.674 2.951 -16.000 1.00 95.25 96 ASP A N 1
ATOM 814 C CA . ASP A 1 96 ? -2.557 1.851 -16.384 1.00 95.25 96 ASP A CA 1
ATOM 815 C C . ASP A 1 96 ? -2.168 1.242 -17.740 1.00 95.25 96 ASP A C 1
ATOM 817 O O 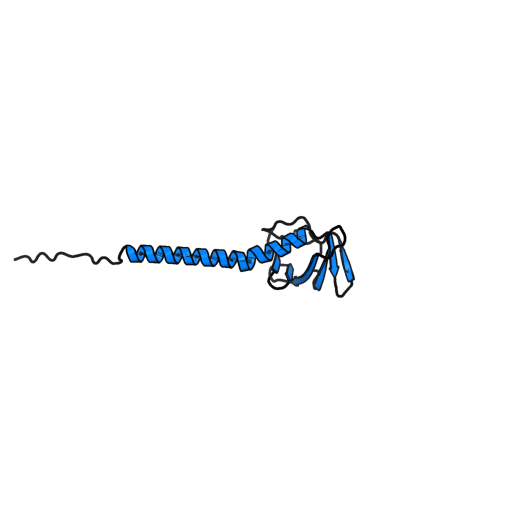. ASP A 1 96 ? -1.236 1.684 -18.417 1.00 95.25 96 ASP A O 1
ATOM 821 N N . LYS A 1 97 ? -2.906 0.202 -18.135 1.00 93.38 97 LYS A N 1
ATOM 822 C CA . LYS A 1 97 ? -2.738 -0.508 -19.410 1.00 93.38 97 LYS A CA 1
ATOM 823 C C . LYS A 1 97 ? -2.863 0.391 -20.647 1.00 93.38 97 LYS A C 1
ATOM 825 O O . LYS A 1 97 ? -2.324 0.051 -21.694 1.00 93.38 97 LYS A O 1
ATOM 830 N N . ASP A 1 98 ? -3.576 1.512 -20.529 1.00 95.75 98 ASP A N 1
ATOM 831 C CA . ASP A 1 98 ? -3.821 2.456 -21.620 1.00 95.75 98 ASP A CA 1
ATOM 832 C C . ASP A 1 98 ? -2.740 3.559 -21.644 1.00 95.75 98 ASP A C 1
ATOM 834 O O . ASP A 1 98 ? -2.804 4.492 -22.444 1.00 95.75 98 ASP A O 1
ATOM 838 N N . GLY A 1 99 ? -1.730 3.466 -20.766 1.00 93.56 99 GLY A N 1
ATOM 839 C CA . GLY A 1 99 ? -0.641 4.433 -20.640 1.00 93.56 99 GLY A CA 1
ATOM 840 C C . GLY A 1 99 ? -1.040 5.717 -19.913 1.00 93.56 99 GLY A C 1
ATOM 841 O O . GLY A 1 99 ? -0.301 6.704 -19.944 1.00 93.56 99 GLY A O 1
ATOM 842 N N . LYS A 1 100 ? -2.198 5.745 -19.246 1.00 96.50 100 LYS A N 1
ATOM 843 C CA . LYS A 1 100 ? -2.648 6.910 -18.488 1.00 96.50 100 LYS A CA 1
ATOM 844 C C . LYS A 1 100 ? -1.979 6.936 -17.119 1.00 96.50 100 LYS A C 1
ATOM 846 O O . LYS A 1 100 ? -2.011 5.960 -16.371 1.00 96.50 100 LYS A O 1
ATOM 851 N N . SER A 1 101 ? -1.435 8.100 -16.762 1.00 96.19 101 SER A N 1
ATOM 852 C CA . SER A 1 101 ? -0.896 8.336 -15.422 1.00 96.19 101 SER A CA 1
ATOM 853 C C . SER A 1 101 ? -1.997 8.227 -14.367 1.00 96.19 101 SER A C 1
ATOM 855 O O . SER A 1 101 ? -3.018 8.922 -14.409 1.00 96.19 101 SER A O 1
ATOM 857 N N . LEU A 1 102 ? -1.779 7.334 -13.408 1.00 94.50 102 LEU A N 1
ATOM 858 C CA . LEU A 1 102 ? -2.647 7.119 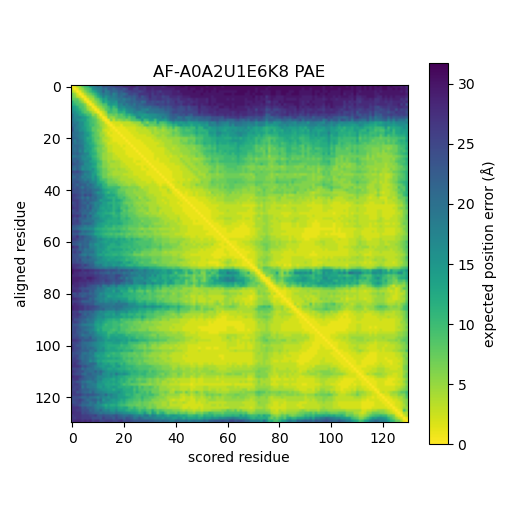-12.264 1.00 94.50 102 LEU A CA 1
ATOM 859 C C . LEU A 1 102 ? -2.245 8.067 -11.137 1.00 94.50 102 LEU A C 1
ATOM 861 O O . LEU A 1 102 ? -3.015 8.949 -10.745 1.00 94.50 102 LEU A O 1
ATOM 865 N N . LYS A 1 103 ? -1.048 7.858 -10.575 1.00 95.25 103 LYS A N 1
ATOM 866 C CA . LYS A 1 103 ? -0.505 8.613 -9.441 1.00 95.25 103 LYS A CA 1
ATOM 867 C C . LYS A 1 103 ? 1.011 8.476 -9.365 1.00 95.25 103 LYS A C 1
ATOM 869 O O . LYS A 1 103 ? 1.577 7.453 -9.723 1.00 95.25 103 LYS A O 1
ATOM 874 N N . ILE A 1 104 ? 1.628 9.477 -8.748 1.00 96.31 104 ILE A N 1
ATOM 875 C CA . ILE A 1 104 ? 3.018 9.425 -8.299 1.00 96.31 104 ILE A CA 1
ATOM 876 C C . ILE A 1 104 ? 3.063 8.954 -6.842 1.00 96.31 104 ILE A C 1
ATOM 878 O O . ILE A 1 104 ? 2.351 9.510 -5.993 1.00 96.31 104 ILE A O 1
ATOM 882 N N . TYR A 1 105 ? 3.898 7.958 -6.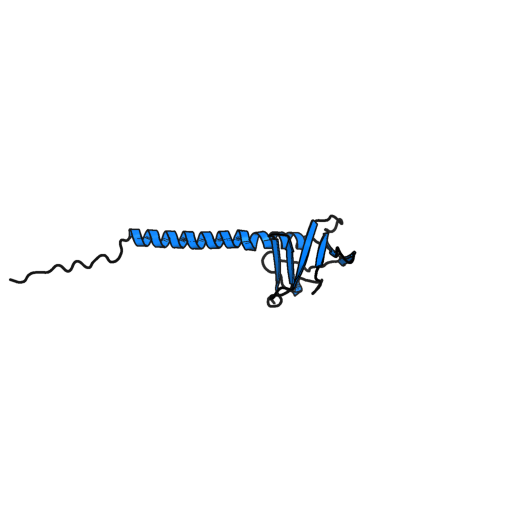563 1.00 95.69 105 TYR A N 1
ATOM 883 C CA . TYR A 1 105 ? 4.148 7.405 -5.235 1.00 95.69 105 TYR A CA 1
ATOM 884 C C . TYR A 1 105 ? 5.644 7.344 -4.939 1.00 95.69 105 TYR A C 1
ATOM 886 O O . TYR A 1 105 ? 6.454 7.089 -5.825 1.00 95.69 105 TYR A O 1
ATOM 894 N N . LYS A 1 106 ? 5.992 7.501 -3.661 1.00 95.75 106 LYS A N 1
ATOM 895 C CA . LYS A 1 106 ? 7.335 7.226 -3.159 1.00 95.75 106 LYS A CA 1
ATOM 896 C C . LYS A 1 106 ? 7.426 5.784 -2.688 1.00 95.75 106 LYS A C 1
ATOM 898 O O . LYS A 1 106 ? 6.661 5.391 -1.801 1.00 95.75 106 LYS A O 1
ATOM 903 N N . ILE A 1 107 ? 8.388 5.045 -3.221 1.00 94.25 107 ILE A N 1
ATOM 904 C CA . ILE A 1 107 ? 8.758 3.703 -2.771 1.00 94.25 107 ILE A CA 1
ATOM 905 C C . ILE A 1 107 ? 9.986 3.828 -1.870 1.00 94.25 107 ILE A C 1
ATOM 907 O O . ILE A 1 107 ? 10.933 4.537 -2.208 1.00 94.25 107 ILE A O 1
ATOM 911 N N . TYR A 1 108 ? 9.953 3.220 -0.683 1.00 92.94 108 TYR A N 1
ATOM 912 C CA . TYR A 1 108 ? 10.988 3.374 0.343 1.00 92.94 108 TYR A CA 1
ATOM 913 C C . TYR A 1 108 ? 11.176 2.107 1.182 1.00 92.94 108 TYR A C 1
ATOM 915 O O . TYR A 1 108 ? 10.255 1.312 1.350 1.00 92.94 108 TYR A O 1
ATOM 923 N N . LYS A 1 109 ? 12.362 1.948 1.780 1.00 91.88 109 LYS A N 1
ATOM 924 C CA . LYS A 1 109 ? 12.618 0.879 2.754 1.00 91.88 109 LYS A CA 1
ATOM 925 C C . LYS A 1 109 ? 11.954 1.188 4.096 1.00 91.88 109 LYS A C 1
ATOM 927 O O . LYS A 1 109 ? 12.129 2.265 4.662 1.00 91.88 109 LYS A O 1
ATOM 932 N N . SER A 1 110 ? 11.202 0.221 4.599 1.00 88.75 110 SER A N 1
ATOM 933 C CA . SER A 1 110 ? 10.566 0.202 5.914 1.00 88.75 110 SER A CA 1
ATOM 934 C C . SER A 1 110 ? 11.218 -0.881 6.775 1.00 88.75 110 SER A C 1
ATOM 936 O O . SER A 1 110 ? 11.762 -1.850 6.252 1.00 88.75 110 SER A O 1
ATOM 938 N N . LYS A 1 111 ? 11.103 -0.769 8.104 1.00 88.31 111 LYS A N 1
ATOM 939 C CA . LYS A 1 111 ? 11.529 -1.833 9.030 1.00 88.31 111 LYS A CA 1
ATOM 940 C C . LYS A 1 111 ? 10.872 -3.183 8.702 1.00 88.31 111 LYS A C 1
ATOM 942 O O . LYS A 1 111 ? 11.489 -4.217 8.907 1.00 88.31 111 LYS A O 1
ATOM 947 N N . TYR A 1 112 ? 9.645 -3.157 8.184 1.00 86.38 112 TYR A N 1
ATOM 948 C CA . TYR A 1 112 ? 8.853 -4.354 7.888 1.00 86.38 112 TYR A CA 1
ATOM 949 C C . TYR A 1 112 ? 8.989 -4.846 6.433 1.00 86.38 112 TYR A C 1
ATOM 951 O O . TYR A 1 112 ? 8.431 -5.879 6.089 1.00 86.38 112 TYR A O 1
ATOM 959 N N . GLY A 1 113 ? 9.696 -4.123 5.557 1.00 88.75 113 GLY A N 1
ATOM 960 C CA . GLY A 1 113 ? 9.796 -4.461 4.132 1.00 88.75 113 GLY A CA 1
ATOM 961 C C . GLY A 1 113 ? 9.849 -3.227 3.237 1.00 88.75 113 GLY A C 1
ATOM 962 O O . GLY A 1 113 ? 10.583 -2.285 3.535 1.00 88.75 113 GLY A O 1
ATOM 963 N N . VAL A 1 114 ? 9.077 -3.202 2.151 1.00 91.31 114 VAL A N 1
ATOM 964 C CA . VAL A 1 114 ? 9.038 -2.060 1.216 1.00 91.31 114 VAL A CA 1
ATOM 965 C C . VAL A 1 114 ? 7.712 -1.321 1.344 1.0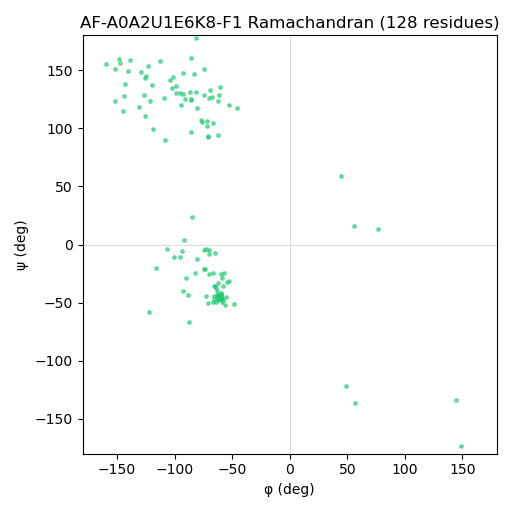0 91.31 114 VAL A C 1
ATOM 967 O O . VAL A 1 114 ? 6.637 -1.908 1.285 1.00 91.31 114 VAL A O 1
ATOM 970 N N . GLY A 1 115 ? 7.785 -0.013 1.570 1.00 91.12 115 GLY A N 1
ATOM 971 C CA . GLY A 1 115 ? 6.629 0.864 1.699 1.00 91.12 115 GLY A CA 1
ATOM 972 C C . GLY A 1 115 ? 6.373 1.663 0.428 1.00 91.12 115 GLY A C 1
ATOM 973 O O . GLY A 1 115 ? 7.310 2.137 -0.210 1.00 91.12 115 GLY A O 1
ATOM 974 N N . ILE A 1 116 ? 5.099 1.878 0.113 1.00 92.31 116 ILE A N 1
ATOM 975 C CA . ILE A 1 116 ? 4.641 2.766 -0.961 1.00 92.31 116 ILE A CA 1
ATOM 976 C C . ILE A 1 116 ? 3.747 3.826 -0.337 1.00 92.31 116 ILE A C 1
ATOM 978 O O . ILE A 1 116 ? 2.766 3.486 0.325 1.00 92.31 116 ILE A O 1
ATOM 982 N N . LYS A 1 117 ? 4.066 5.114 -0.519 1.00 93.56 117 LYS A N 1
ATOM 983 C CA . LYS A 1 117 ? 3.304 6.215 0.093 1.00 93.56 117 LYS A CA 1
ATOM 984 C C . LYS A 1 117 ? 3.100 7.423 -0.811 1.00 93.56 117 LYS A C 1
ATOM 986 O O . LYS A 1 117 ? 3.950 7.772 -1.626 1.00 93.56 117 LYS A O 1
ATOM 991 N N . LYS A 1 118 ? 1.973 8.100 -0.604 1.00 92.25 118 LYS A N 1
ATOM 992 C CA . LYS A 1 118 ? 1.643 9.426 -1.134 1.00 92.25 118 LYS A CA 1
ATOM 993 C C . LYS A 1 118 ? 0.815 10.169 -0.093 1.00 92.25 118 LYS A C 1
ATOM 995 O O . LYS A 1 118 ? -0.321 9.783 0.188 1.00 92.25 118 LYS A O 1
ATOM 1000 N N . ALA A 1 119 ? 1.360 11.258 0.445 1.00 87.94 119 ALA A N 1
ATOM 1001 C CA . ALA A 1 119 ? 0.736 12.009 1.534 1.00 87.94 119 ALA A CA 1
ATOM 1002 C C . ALA A 1 119 ? 0.287 11.065 2.671 1.00 87.94 119 ALA A C 1
ATOM 1004 O O . ALA A 1 119 ? 1.107 10.324 3.207 1.00 87.94 119 ALA A O 1
ATOM 1005 N N . ARG A 1 120 ? -1.008 11.061 3.013 1.00 85.12 120 ARG A N 1
ATOM 1006 C CA . ARG A 1 120 ? -1.580 10.185 4.049 1.00 85.12 120 ARG A CA 1
ATOM 1007 C C . ARG A 1 120 ? -1.868 8.756 3.577 1.00 85.12 120 ARG A C 1
ATOM 1009 O O . ARG A 1 120 ? -2.159 7.928 4.420 1.00 85.12 120 ARG A O 1
ATOM 1016 N N . SER A 1 121 ? -1.829 8.467 2.272 1.00 88.12 121 SER A N 1
ATOM 1017 C CA . SER A 1 121 ? -2.061 7.120 1.720 1.00 88.12 121 SER A CA 1
ATOM 1018 C C . SER A 1 121 ? -0.766 6.317 1.714 1.00 88.12 121 SER A C 1
ATOM 1020 O O . SER A 1 121 ? 0.218 6.779 1.138 1.00 88.12 121 SER A O 1
ATOM 1022 N N . PHE A 1 122 ? -0.750 5.132 2.321 1.00 89.88 122 PHE A N 1
ATOM 1023 C CA . PHE A 1 122 ? 0.439 4.284 2.370 1.00 89.88 122 PHE A CA 1
ATOM 1024 C C . PHE A 1 122 ? 0.077 2.802 2.460 1.00 89.88 122 PHE A C 1
ATOM 1026 O O . PHE A 1 122 ? -0.944 2.461 3.044 1.00 89.88 122 PHE A O 1
ATOM 1033 N N . THR A 1 123 ? 0.939 1.936 1.937 1.00 89.50 123 THR A N 1
ATOM 1034 C CA . THR A 1 123 ? 0.914 0.491 2.191 1.00 89.50 123 THR A CA 1
ATOM 1035 C C . THR A 1 123 ? 2.339 -0.031 2.380 1.00 89.50 123 THR A C 1
ATOM 1037 O O . THR A 1 123 ? 3.295 0.628 1.960 1.00 89.50 123 THR A O 1
ATOM 1040 N N . VAL A 1 124 ? 2.496 -1.180 3.037 1.00 89.12 124 VAL A N 1
ATOM 1041 C CA . VAL A 1 124 ? 3.797 -1.818 3.280 1.00 89.12 124 VAL A CA 1
ATOM 1042 C C . VAL A 1 124 ? 3.729 -3.286 2.883 1.00 89.12 124 VAL A C 1
ATOM 1044 O O . VAL A 1 124 ? 2.986 -4.063 3.474 1.00 89.12 124 VAL A O 1
ATOM 1047 N N . PHE A 1 125 ? 4.556 -3.652 1.913 1.00 87.25 125 PHE A N 1
ATOM 1048 C CA . PHE A 1 125 ? 4.805 -5.017 1.479 1.00 87.25 125 PHE A CA 1
ATOM 1049 C C . PHE A 1 125 ? 5.708 -5.684 2.512 1.00 87.25 125 PHE A C 1
ATOM 1051 O O . PHE A 1 125 ? 6.885 -5.326 2.641 1.00 87.25 125 PHE A O 1
ATOM 1058 N N . ASN A 1 126 ? 5.123 -6.568 3.320 1.00 84.94 126 ASN A N 1
ATOM 1059 C CA . ASN A 1 126 ? 5.776 -7.108 4.507 1.00 84.94 126 ASN A CA 1
ATOM 1060 C C . ASN A 1 126 ? 6.621 -8.338 4.156 1.00 84.94 126 ASN A C 1
ATOM 1062 O O . ASN A 1 126 ? 6.124 -9.257 3.512 1.00 84.94 126 ASN A O 1
ATOM 1066 N N . LYS 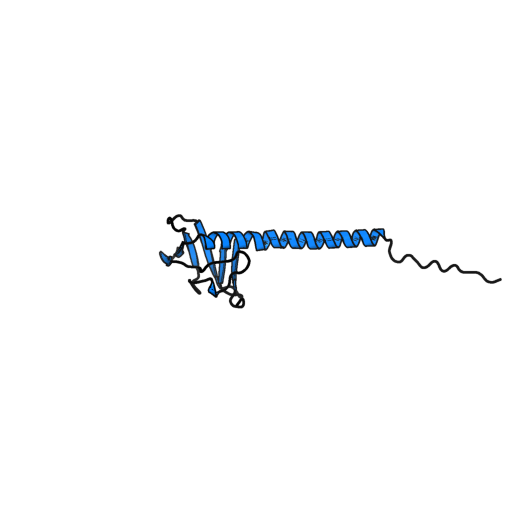A 1 127 ? 7.874 -8.376 4.622 1.00 80.12 127 LYS A N 1
ATOM 1067 C CA . LYS A 1 127 ? 8.784 -9.523 4.439 1.00 80.12 127 LYS A CA 1
ATOM 1068 C C . LYS A 1 127 ? 8.427 -10.727 5.318 1.00 80.12 127 LYS A C 1
ATOM 1070 O O . LYS A 1 127 ? 8.842 -11.839 5.018 1.00 80.12 127 LYS A O 1
ATOM 1075 N N . GLU A 1 128 ? 7.686 -10.507 6.401 1.00 74.56 128 GLU A N 1
ATOM 1076 C CA . GLU A 1 128 ? 7.332 -11.539 7.387 1.00 74.56 128 GLU A CA 1
ATOM 1077 C C . GLU A 1 128 ? 5.961 -12.187 7.129 1.00 74.56 128 GLU A C 1
ATOM 1079 O O . GLU A 1 128 ? 5.632 -13.193 7.754 1.00 74.56 128 GLU A O 1
ATOM 1084 N N . LEU A 1 129 ? 5.152 -11.631 6.218 1.00 61.78 129 LEU A N 1
ATOM 1085 C CA . LEU A 1 129 ? 3.891 -12.240 5.793 1.00 61.78 129 LEU A CA 1
ATOM 1086 C C . LEU A 1 129 ? 4.187 -13.232 4.661 1.00 61.78 129 LEU A C 1
ATOM 1088 O O . LEU A 1 129 ? 4.320 -12.816 3.515 1.00 61.78 129 LEU A O 1
ATOM 1092 N N . LYS A 1 130 ? 4.311 -14.516 5.012 1.00 49.66 130 LYS A N 1
ATOM 1093 C CA . LYS A 1 130 ? 4.185 -15.638 4.071 1.00 49.66 130 LYS A CA 1
ATOM 1094 C C . LYS A 1 130 ? 2.721 -16.039 3.912 1.00 49.66 130 LYS A C 1
ATOM 1096 O O . LYS A 1 130 ? 1.974 -15.937 4.916 1.00 49.66 130 LYS A O 1
#

pLDDT: mean 84.83, std 12.36, range [44.0, 97.44]

Sequence (130 aa):
MEQNYKIEEPELIKKETVKKVIFYIYIFFSCISIYKRYTYDVPSRNVVNTIGRTEYIVNRETNERYDKPFSSLSCYKTSYEDLEIGDKIGDFEFFDKDGKSLKIYKIYKSKYGVGIKKARSFTVFNKELK

=== Feature glossary ===
The record interleaves many kinds of information about one protein. Here is each kind framed as the question it answers.

Q: What known structures does this most resemble?
A: Structural nearest neighbors (via Foldseek easy-search vs the PDB). Reported per hit: target PDB id, E-value, and alignment TM-score. A TM-score above ~0.5 is the conventional threshold for 'same fold'.

Q: Where is each backbone atom in 3D?
A: The mmCIF table is the protein's shape written out atom by atom. For each backbone N, Cα, C, and carbonyl O, it records an (x, y, z) coordinate triple in Å plus the residue type, chain letter, and residue number.

Q: What are the backbone torsion angles?
A: The φ/ψ torsion pair specifies the backbone conformation at each residue. φ rotates about the N–Cα bond, ψ about the Cα–C bond. Steric clashes forbid most of the (φ, ψ) plane — the allowed regions (α-helix basin, β-sheet basin, left-handed helix) are the Ramachandran-allowed regions.

Q: Which residues are buried vs exposed?
A: Solvent-accessible surface area (SASA) is the area in Å² traced out by the centre of a 1.4 Å probe sphere (a water molecule) rolled over the protein's van der Waals surface (Shrake–Rupley / Lee–Richa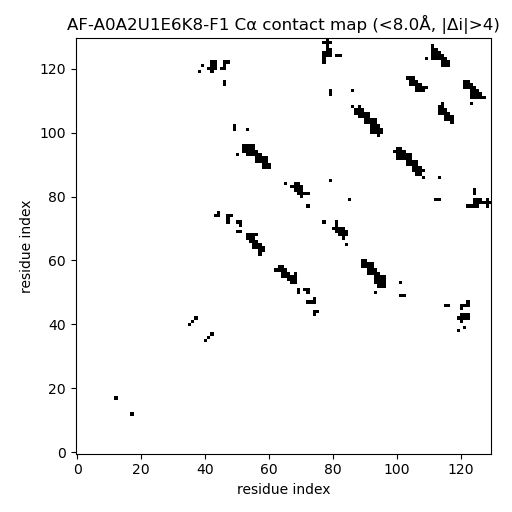rds construction). Buried residues have near-zero SASA; fully exposed residues can exceed 200 Å². The total SASA scales roughly with the number of surface residues.

Q: How confident is the AlphaFold model at each residue?
A: pLDDT is the predicted lDDT-Cα score: AlphaFold's confidence that the local environment of each residue (all inter-atomic distances within 15 Å) is correctly placed. It is a per-residue number between 0 and 100, with higher meaning more reliable.

Q: What does the local fold look like, residue by residue?
A: 3Di is Foldseek's structural alphabet. Each residue is assigned one of twenty discrete states based on how its Cα sits relative to its spatial (not sequential) neighbors. Aligning 3Di strings finds structural homologs roughly as well as full 3D superposition, but orders of magnitude faster.

Q: How big and how compact is the whole molecule?
A: Radius of gyration (Rg) is the root-mean-square distance of Cα atoms from their centroid — a single number for overall size and compactness. A globular domain of N res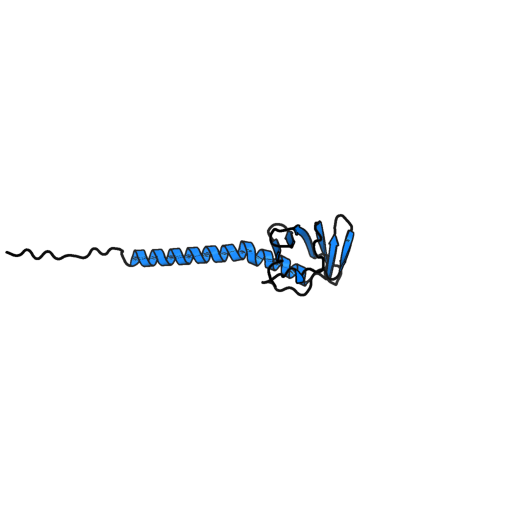idues has Rg ≈ 2.2·N^0.38 Å; an extended or disordered chain has a much larger Rg. The Cα contact count is the number of residue pairs whose Cα atoms are within 8 Å and are more than four positions apart in sequence — a standard proxy for tertiary packing density. The bounding box is the smallest axis-aligned box enclosing all Cα atoms.

Q: Which residues are in helices, strands, or loops?
A: DSSP 8-state secondary structure assigns each residue one of H (α-helix), G (3₁₀-helix), I (π-helix), E (extended β-strand), B (isolated β-bridge), T (hydrogen-bonded turn), S (bend), or '-' (coil). The assignment is computed from backbone hydrogen-bond geometry via the Kabsch–Sander algorithm.

Q: How mobile is each atom in the crystal?
A: Crystallographic B-factors measure how much each atom's electron density is smeared out, in Å². They rise in mobile loops and surface residues and fall in the buried interior. In AlphaFold models this column is repurposed to hold pLDDT instead.

Q: What if only a Cα trace is available?
A: P-SEA three-state annotation labels each residue as helix, strand, or coil based purely on the geometry of the Cα trace. It serves as a fallback when the full backbone (and thus DSSP) is unavailable.

Q: What family and function is it annotated with?
A: Database cross-references. InterPro integrates a dozen domain/family signature databases into unified entries with residue-range hits. GO terms attach function/process/location labels with evidence codes. CATH codes position the fold in a four-level structural taxonomy. Organism is the NCBI-taxonomy species name.

Q: Are the domains correctly placed relative to each other?
A: Predicted Aligned Error (PAE) is an AlphaFold confidence matrix: entry (i, j) is the expected error in the position of residue j, in ångströms, when the prediction is superimposed on the true structure at residue i. Low PAE within a block of residues means that block is internally rigid and well-predicted; high PAE between two blocks means their relative placement is uncertain even if each block individually is confident.

Q: What do the diagnostic plots show?
A: Three diagnostic plots accompany the record. The Cα contact map visualizes the tertiary structure as a 2D adjacency matrix (8 Å cutoff, sequence-local contacts suppressed). The Ramachandran plot shows the distribution of backbone (φ, ψ) torsions, with points in the α and β basins reflecting secondary structure content. The PAE plot shows AlphaFold's inter-residue confidence as a color matrix.

Q: What is the amino-acid chain?
A: Primary structure: the covalent order of the twenty standard amino acids along the backbone. Two proteins with the same sequence will (almost always) fold to the same structure; two with 30% identity often share a fold but not the details.

Q: What do the rendered images show?
A: The six renders are orthographic views along the three Cartesian axes in both directions. Representation (cartoon, sticks, or surface) and color scheme (sequence-rainbow or by-chain) vary across proteins so the training set covers all the common visualization conventions.